Protein AF-A0A4V1V6T9-F1 (afdb_monomer_lite)

Sequence (163 aa):
MADGAGAAEPRPRLRERRVARPIAVYLFVLALVALVPAFIFSAVLLQRNNEAQERVVETLITGTARSVVQSVDREINANITTLKVLSTNPALLSGDLAGFHLQVSDALAGTGSFIYVLDNELYTVMSSRRDYVPGRQSRSADLETSDRALASTTPIVSNMVLG

pLDDT: mean 81.04, std 15.08, range [42.84, 96.06]

Structure (mmCIF, N/CA/C/O backbone):
data_AF-A0A4V1V6T9-F1
#
_entry.id   AF-A0A4V1V6T9-F1
#
loop_
_atom_site.group_PDB
_atom_site.id
_atom_site.type_symbol
_atom_site.label_atom_id
_atom_site.label_alt_id
_atom_site.label_comp_id
_atom_site.label_asym_id
_atom_site.label_entity_id
_atom_site.label_seq_id
_atom_site.pdbx_PDB_ins_code
_atom_site.Cartn_x
_atom_site.Cartn_y
_atom_site.Cartn_z
_atom_site.occupancy
_atom_site.B_iso_or_equiv
_atom_site.auth_seq_id
_atom_site.auth_comp_id
_atom_site.auth_asym_id
_atom_site.auth_atom_id
_atom_site.pdbx_PDB_model_num
ATOM 1 N N . MET A 1 1 ? 82.590 -17.828 -109.330 1.00 42.84 1 MET A N 1
ATOM 2 C CA . MET A 1 1 ? 82.531 -16.373 -109.061 1.00 42.84 1 MET A CA 1
ATOM 3 C C . MET A 1 1 ? 81.074 -16.040 -108.800 1.00 42.84 1 MET A C 1
ATOM 5 O O . MET A 1 1 ? 80.293 -16.287 -109.701 1.00 42.84 1 MET A O 1
ATOM 9 N N . ALA A 1 2 ? 80.587 -15.588 -107.652 1.00 44.84 2 ALA A N 1
ATOM 10 C CA . ALA A 1 2 ? 81.091 -15.276 -106.310 1.00 44.84 2 ALA A CA 1
ATOM 11 C C . ALA A 1 2 ? 79.871 -15.532 -105.380 1.00 44.84 2 ALA A C 1
ATOM 13 O O . ALA A 1 2 ? 78.741 -15.340 -105.818 1.00 44.84 2 ALA A O 1
ATOM 14 N N . ASP A 1 3 ? 79.992 -16.291 -104.296 1.00 47.94 3 ASP A N 1
ATOM 15 C CA . ASP A 1 3 ? 80.263 -15.841 -102.919 1.00 47.94 3 ASP A CA 1
ATOM 16 C C . ASP A 1 3 ? 79.315 -14.752 -102.368 1.00 47.94 3 ASP A C 1
ATOM 18 O O . ASP A 1 3 ? 79.067 -13.740 -103.020 1.00 47.94 3 ASP A O 1
ATOM 22 N N . GLY A 1 4 ? 78.805 -14.981 -101.152 1.00 48.47 4 GLY A N 1
ATOM 23 C CA . GLY A 1 4 ? 77.856 -14.119 -100.432 1.00 48.47 4 GLY A CA 1
ATOM 24 C C . GLY A 1 4 ? 76.679 -14.915 -99.850 1.00 48.47 4 GLY A C 1
ATOM 25 O O . GLY A 1 4 ? 75.593 -14.922 -100.414 1.00 48.47 4 GLY A O 1
ATOM 26 N N . ALA A 1 5 ? 76.870 -15.772 -98.844 1.00 51.09 5 ALA A N 1
ATOM 27 C CA . ALA A 1 5 ? 76.964 -15.402 -97.427 1.00 51.09 5 ALA A CA 1
ATOM 28 C C . ALA A 1 5 ? 75.777 -14.546 -96.948 1.00 51.09 5 ALA A C 1
ATOM 30 O O . ALA A 1 5 ? 75.651 -13.380 -97.309 1.00 51.09 5 ALA A O 1
ATOM 31 N N . GLY A 1 6 ? 74.939 -15.114 -96.076 1.00 47.31 6 GLY A N 1
ATOM 32 C CA . GLY A 1 6 ? 73.937 -14.335 -95.352 1.00 47.31 6 GLY A CA 1
ATOM 33 C C . GLY A 1 6 ? 72.730 -15.135 -94.899 1.00 47.31 6 GLY A C 1
ATOM 34 O O . GLY A 1 6 ? 71.621 -14.902 -95.364 1.00 47.31 6 GLY A O 1
ATOM 35 N N . ALA A 1 7 ? 72.946 -16.071 -93.976 1.00 56.88 7 ALA A N 1
ATOM 36 C CA . ALA A 1 7 ? 71.878 -16.678 -93.200 1.00 56.88 7 ALA A CA 1
ATOM 37 C C . ALA A 1 7 ? 71.013 -15.594 -92.533 1.00 56.88 7 ALA A C 1
ATOM 39 O O . ALA A 1 7 ? 71.512 -14.775 -91.762 1.00 56.88 7 ALA A O 1
ATOM 40 N N . ALA A 1 8 ? 69.710 -15.628 -92.784 1.00 52.50 8 ALA A N 1
ATOM 41 C CA . ALA A 1 8 ? 68.729 -14.938 -91.964 1.00 52.50 8 ALA A CA 1
ATOM 42 C C . ALA A 1 8 ? 67.614 -15.931 -91.640 1.00 52.50 8 ALA A C 1
ATOM 44 O O . ALA A 1 8 ? 66.571 -15.971 -92.288 1.00 52.50 8 ALA A O 1
ATOM 45 N N . GLU A 1 9 ? 67.872 -16.776 -90.641 1.00 61.50 9 GLU A N 1
ATOM 46 C CA . GLU A 1 9 ? 66.815 -17.548 -90.000 1.00 61.50 9 GLU A CA 1
ATOM 47 C C . GLU A 1 9 ? 65.715 -16.591 -89.511 1.00 61.50 9 GLU A C 1
ATOM 49 O O . GLU A 1 9 ? 66.020 -15.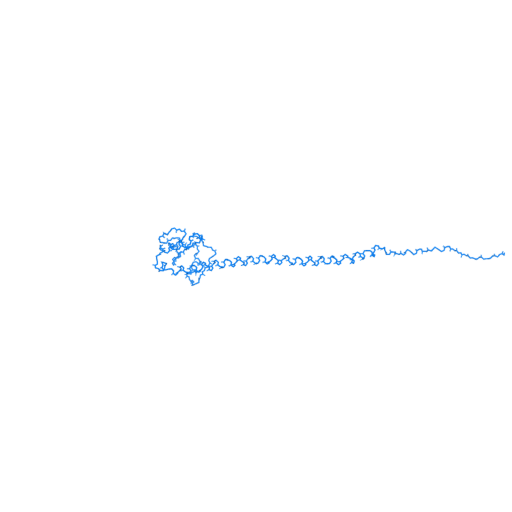556 -88.897 1.00 61.50 9 GLU A O 1
ATOM 54 N N . PRO A 1 10 ? 64.430 -16.905 -89.738 1.00 54.66 10 PRO A N 1
ATOM 55 C CA . PRO A 1 10 ? 63.348 -16.131 -89.164 1.00 54.66 10 PRO A CA 1
ATOM 56 C C . PRO A 1 10 ? 63.343 -16.373 -87.654 1.00 54.66 10 PRO A C 1
ATOM 58 O O . PRO A 1 10 ? 62.783 -17.350 -87.164 1.00 54.66 10 PRO A O 1
ATOM 61 N N . ARG A 1 11 ? 63.986 -15.474 -86.900 1.00 61.38 11 ARG A N 1
ATOM 62 C CA . ARG A 1 11 ? 63.924 -15.479 -85.436 1.00 61.38 11 ARG A CA 1
ATOM 63 C C . ARG A 1 11 ? 62.450 -15.444 -85.021 1.00 61.38 11 ARG A C 1
ATOM 65 O O . ARG A 1 11 ? 61.770 -14.460 -85.342 1.00 61.38 11 ARG A O 1
ATOM 72 N N . PRO A 1 12 ? 61.934 -16.463 -84.311 1.00 55.12 12 PRO A N 1
ATOM 73 C CA . PRO A 1 12 ? 60.575 -16.420 -83.813 1.00 55.12 12 PRO A CA 1
ATOM 74 C C . PRO A 1 12 ? 60.509 -15.259 -82.828 1.00 55.12 12 PRO A C 1
ATOM 76 O O . PRO A 1 12 ? 61.153 -15.266 -81.779 1.00 55.12 12 PRO A O 1
ATOM 79 N N . ARG A 1 13 ? 59.762 -14.214 -83.194 1.00 59.97 13 ARG A N 1
ATOM 80 C CA . ARG A 1 13 ? 59.414 -13.144 -82.265 1.00 59.97 13 ARG A CA 1
ATOM 81 C C . ARG A 1 13 ? 58.583 -13.803 -81.174 1.00 59.97 13 ARG A C 1
ATOM 83 O O . ARG A 1 13 ? 57.394 -14.048 -81.371 1.00 59.97 13 ARG A O 1
ATOM 90 N N . LEU A 1 14 ? 59.226 -14.134 -80.056 1.00 57.84 14 LEU A N 1
ATOM 91 C CA . LEU A 1 14 ? 58.565 -14.485 -78.810 1.00 57.84 14 LEU A CA 1
ATOM 92 C C . LEU A 1 14 ? 57.613 -13.333 -78.507 1.00 57.84 14 LEU A C 1
ATOM 94 O O . LEU A 1 14 ? 58.024 -12.266 -78.058 1.00 57.84 14 LEU A O 1
ATOM 98 N N . ARG A 1 15 ? 56.336 -13.520 -78.855 1.00 59.03 15 ARG A N 1
ATOM 99 C CA . ARG A 1 15 ? 55.255 -12.668 -78.382 1.00 59.03 15 ARG A CA 1
ATOM 100 C C . ARG A 1 15 ? 55.350 -12.746 -76.872 1.00 59.03 15 ARG A C 1
ATOM 102 O O . ARG A 1 15 ? 54.981 -13.765 -76.292 1.00 59.03 15 ARG A O 1
ATOM 109 N N . GLU A 1 16 ? 55.875 -11.692 -76.257 1.00 55.72 16 GLU A N 1
ATOM 110 C CA . GLU A 1 16 ? 55.694 -11.446 -74.840 1.00 55.72 16 GLU A CA 1
ATOM 111 C C . GLU A 1 16 ? 54.201 -11.563 -74.586 1.00 55.72 16 GLU A C 1
ATOM 113 O O . GLU A 1 16 ? 53.401 -10.686 -74.928 1.00 55.72 16 GLU A O 1
ATOM 118 N N . ARG A 1 17 ? 53.810 -12.698 -74.017 1.00 56.12 17 ARG A N 1
ATOM 119 C CA . ARG A 1 17 ? 52.513 -12.858 -73.403 1.00 56.12 17 ARG A CA 1
ATOM 120 C C . ARG A 1 17 ? 52.602 -11.987 -72.163 1.00 56.12 17 ARG A C 1
ATOM 122 O O . ARG A 1 17 ? 52.898 -12.477 -71.078 1.00 56.12 17 ARG A O 1
ATOM 129 N N . ARG A 1 18 ? 52.439 -10.669 -72.353 1.00 54.31 18 ARG A N 1
ATOM 130 C CA . ARG A 1 18 ? 52.201 -9.736 -71.261 1.00 54.31 18 ARG A CA 1
ATOM 131 C C . ARG A 1 18 ? 51.106 -10.405 -70.466 1.00 54.31 18 ARG A C 1
ATOM 133 O O . ARG A 1 18 ? 50.020 -10.641 -70.999 1.00 54.31 18 ARG A O 1
ATOM 140 N N . VAL A 1 19 ? 51.437 -10.809 -69.247 1.00 57.81 19 VAL A N 1
ATOM 141 C CA . VAL A 1 19 ? 50.450 -11.252 -68.279 1.00 57.81 19 VAL A CA 1
ATOM 142 C C . VAL A 1 19 ? 49.636 -9.998 -68.023 1.00 57.81 19 VAL A C 1
ATOM 144 O O . VAL A 1 19 ? 49.972 -9.177 -67.175 1.00 57.81 19 VAL A O 1
ATOM 147 N N . ALA A 1 20 ? 48.649 -9.771 -68.889 1.00 52.66 20 ALA A N 1
ATOM 148 C CA . ALA A 1 20 ? 47.678 -8.726 -68.740 1.00 52.66 20 ALA A CA 1
ATOM 149 C C . ALA A 1 20 ? 47.041 -9.065 -67.409 1.00 52.66 20 ALA A C 1
ATOM 151 O O . ALA A 1 20 ? 46.297 -10.042 -67.325 1.00 52.66 20 ALA A O 1
ATOM 152 N N . ARG A 1 21 ? 47.408 -8.330 -66.352 1.00 60.09 21 ARG A N 1
ATOM 153 C CA . ARG A 1 21 ? 46.577 -8.297 -65.159 1.00 60.09 21 ARG A CA 1
ATOM 154 C C . ARG A 1 21 ? 45.194 -7.995 -65.708 1.00 60.09 21 ARG A C 1
ATOM 156 O O . ARG A 1 21 ? 45.033 -6.927 -66.309 1.00 60.09 21 ARG A O 1
ATOM 163 N N . PRO A 1 22 ? 44.276 -8.974 -65.676 1.00 71.25 22 PRO A N 1
ATOM 164 C CA . PRO A 1 22 ? 43.053 -8.850 -66.431 1.00 71.25 22 PRO A CA 1
ATOM 165 C C . PRO A 1 22 ? 42.389 -7.596 -65.892 1.00 71.25 22 PRO A C 1
ATOM 167 O O . PRO A 1 22 ? 42.420 -7.360 -64.688 1.00 71.25 22 PRO A O 1
ATOM 170 N N . ILE A 1 23 ? 41.858 -6.757 -66.773 1.00 74.88 23 ILE A N 1
ATOM 171 C CA . ILE A 1 23 ? 41.164 -5.509 -66.419 1.00 74.88 23 ILE A CA 1
ATOM 172 C C . ILE A 1 23 ? 40.173 -5.739 -65.256 1.00 74.88 23 ILE A C 1
ATOM 174 O O . ILE A 1 23 ? 39.986 -4.868 -64.412 1.00 74.88 23 ILE A O 1
ATOM 178 N N . ALA A 1 24 ? 39.660 -6.968 -65.141 1.00 78.50 24 ALA A N 1
ATOM 179 C CA . ALA A 1 24 ? 38.980 -7.532 -63.981 1.00 78.50 24 ALA A CA 1
ATOM 180 C C . ALA A 1 24 ? 39.599 -7.195 -62.605 1.00 78.50 24 ALA A C 1
ATOM 182 O O . ALA A 1 24 ? 38.851 -6.857 -61.703 1.00 78.50 24 ALA A O 1
ATOM 183 N N . VAL A 1 25 ? 40.924 -7.236 -62.415 1.00 83.69 25 VAL A N 1
ATOM 184 C CA . VAL A 1 25 ? 41.586 -6.897 -61.137 1.00 83.69 25 VAL A CA 1
ATOM 185 C C . VAL A 1 25 ? 41.407 -5.417 -60.804 1.00 83.69 25 VAL A C 1
ATOM 187 O O . VAL A 1 25 ? 41.088 -5.081 -59.670 1.00 83.69 25 VAL A O 1
ATOM 190 N N . TYR A 1 26 ? 41.573 -4.530 -61.786 1.00 84.06 26 TYR A N 1
ATOM 191 C CA . TYR A 1 26 ? 41.384 -3.092 -61.581 1.00 84.06 26 TYR A CA 1
ATOM 192 C C . TYR A 1 26 ? 39.911 -2.750 -61.331 1.00 84.06 26 TYR A C 1
ATOM 194 O O . TYR A 1 26 ? 39.616 -1.966 -60.434 1.00 84.06 26 TYR A O 1
ATOM 202 N N . LEU A 1 27 ? 38.987 -3.390 -62.057 1.00 85.31 27 LEU A N 1
ATOM 203 C CA . LEU A 1 27 ? 37.545 -3.259 -61.820 1.00 85.31 27 LEU A CA 1
ATOM 204 C C . LEU A 1 27 ? 37.131 -3.808 -60.449 1.00 85.31 27 LEU A C 1
ATOM 206 O O . LEU A 1 27 ? 36.298 -3.207 -59.780 1.00 85.31 27 LEU A O 1
ATOM 210 N N . PHE A 1 28 ? 37.737 -4.908 -60.004 1.00 87.62 28 PHE A N 1
ATOM 211 C CA . PHE A 1 28 ? 37.476 -5.498 -58.693 1.00 87.62 28 PHE A CA 1
ATOM 212 C C . PHE A 1 28 ? 37.970 -4.601 -57.553 1.00 87.62 28 PHE A C 1
ATOM 214 O O . PHE A 1 28 ? 37.249 -4.388 -56.584 1.00 87.62 28 PHE A O 1
ATOM 221 N N . VAL A 1 29 ? 39.167 -4.019 -57.685 1.00 90.69 29 VAL A N 1
ATOM 222 C CA . VAL A 1 29 ? 39.685 -3.037 -56.718 1.00 90.69 29 VAL A CA 1
ATOM 223 C C . VAL A 1 29 ? 38.802 -1.790 -56.688 1.00 90.69 29 VAL A C 1
ATOM 225 O O . VAL A 1 29 ? 38.469 -1.315 -55.607 1.00 90.69 29 VAL A O 1
ATOM 228 N N . LEU A 1 30 ? 38.371 -1.288 -57.849 1.00 86.50 30 LEU A N 1
ATOM 229 C CA . LEU A 1 30 ? 37.459 -0.145 -57.932 1.00 86.50 30 LEU A CA 1
ATOM 230 C C . LEU A 1 30 ? 36.116 -0.443 -57.249 1.00 86.50 30 LEU A C 1
ATOM 232 O O . LEU A 1 30 ? 35.627 0.375 -56.472 1.00 86.50 30 LEU A O 1
ATOM 236 N N . ALA A 1 31 ? 35.554 -1.629 -57.494 1.00 87.62 31 ALA A N 1
ATOM 237 C CA . ALA A 1 31 ? 34.338 -2.085 -56.836 1.00 87.62 31 ALA A CA 1
ATOM 238 C C . ALA A 1 31 ? 34.531 -2.172 -55.317 1.00 87.62 31 ALA A C 1
ATOM 240 O O . ALA A 1 31 ? 33.704 -1.651 -54.580 1.00 87.62 31 ALA A O 1
ATOM 241 N N . LEU A 1 32 ? 35.641 -2.744 -54.835 1.00 91.56 32 LEU A N 1
ATOM 242 C CA . LEU A 1 32 ? 35.946 -2.799 -53.402 1.00 91.56 32 LEU A CA 1
ATOM 243 C C . LEU A 1 32 ? 36.050 -1.405 -52.775 1.00 91.56 32 LEU A C 1
ATOM 245 O O . LEU A 1 32 ? 35.448 -1.169 -51.733 1.00 91.56 32 LEU A O 1
ATOM 249 N N . VAL A 1 33 ? 36.761 -0.472 -53.409 1.00 93.69 33 VAL A N 1
ATOM 250 C CA . VAL A 1 33 ? 36.912 0.904 -52.904 1.00 93.69 33 VAL A CA 1
ATOM 251 C C . VAL A 1 33 ? 35.567 1.630 -52.835 1.00 93.69 33 VAL A C 1
ATOM 253 O O . VAL A 1 33 ? 35.341 2.394 -51.901 1.00 93.69 33 VAL A O 1
ATOM 256 N N . ALA A 1 34 ? 34.657 1.371 -53.777 1.00 88.75 34 ALA A N 1
ATOM 257 C CA . ALA A 1 34 ? 33.315 1.947 -53.761 1.00 88.75 34 ALA A CA 1
ATOM 258 C C . ALA A 1 34 ? 32.383 1.278 -52.730 1.00 88.75 34 ALA A C 1
ATOM 260 O O . ALA A 1 34 ? 31.558 1.948 -52.112 1.00 88.75 34 ALA A O 1
ATOM 261 N N . LEU A 1 35 ? 32.505 -0.038 -52.539 1.00 91.31 35 LEU A N 1
ATOM 262 C CA . LEU A 1 35 ? 31.549 -0.850 -51.783 1.00 91.31 35 LEU A CA 1
ATOM 263 C C . LEU A 1 35 ? 31.902 -0.948 -50.287 1.00 91.31 35 LEU A C 1
ATOM 265 O O . LEU A 1 35 ? 31.022 -0.852 -49.433 1.00 91.31 35 LEU A O 1
ATOM 269 N N . VAL A 1 36 ? 33.186 -1.107 -49.951 1.00 94.25 36 VAL A N 1
ATOM 270 C CA . VAL A 1 36 ? 33.665 -1.295 -48.567 1.00 94.25 36 VAL A CA 1
ATOM 271 C C . VAL A 1 36 ? 33.252 -0.151 -47.631 1.00 94.25 36 VAL A C 1
ATOM 273 O O . VAL A 1 36 ? 32.750 -0.453 -46.547 1.00 94.25 36 VAL A O 1
ATOM 276 N N . PRO A 1 37 ? 33.371 1.141 -48.002 1.00 89.19 37 PRO A N 1
ATOM 277 C CA . PRO A 1 37 ? 32.952 2.235 -47.127 1.00 89.19 37 PRO A CA 1
ATOM 278 C C . PRO A 1 37 ? 31.457 2.191 -46.789 1.00 89.19 37 PRO A C 1
ATOM 280 O O . PRO A 1 37 ? 31.081 2.461 -45.650 1.00 89.19 37 PRO A O 1
ATOM 283 N N . ALA A 1 38 ? 30.610 1.795 -47.746 1.00 86.88 38 ALA A N 1
ATOM 284 C CA . ALA A 1 38 ? 29.171 1.651 -47.529 1.00 86.88 38 ALA A CA 1
ATOM 28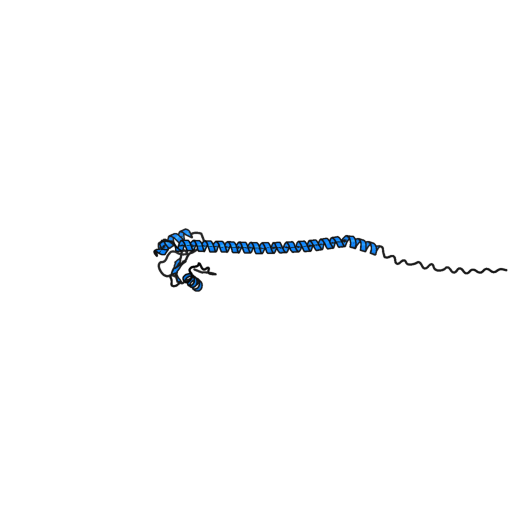5 C C . ALA A 1 38 ? 28.856 0.503 -46.555 1.00 86.88 38 ALA A C 1
ATOM 287 O O . ALA A 1 38 ? 28.023 0.663 -45.662 1.00 86.88 38 ALA A O 1
ATOM 288 N N . PHE A 1 39 ? 29.565 -0.626 -46.670 1.00 90.25 39 PHE A N 1
ATOM 289 C CA . PHE A 1 39 ? 29.437 -1.746 -45.734 1.00 90.25 39 PHE A CA 1
ATOM 290 C C . PHE A 1 39 ? 29.905 -1.388 -44.321 1.00 90.25 39 PHE A C 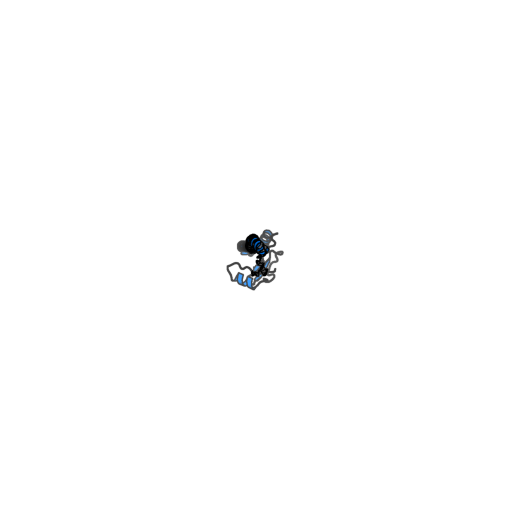1
ATOM 292 O O . PHE A 1 39 ? 29.211 -1.704 -43.357 1.00 90.25 39 PHE A O 1
ATOM 299 N N . ILE A 1 40 ? 31.034 -0.684 -44.189 1.00 91.12 40 ILE A N 1
ATOM 300 C CA . ILE A 1 40 ? 31.527 -0.196 -42.893 1.00 91.12 40 ILE A CA 1
ATOM 301 C C . ILE A 1 40 ? 30.499 0.747 -42.264 1.00 91.12 40 ILE A C 1
ATOM 303 O O . ILE A 1 40 ? 30.140 0.580 -41.101 1.00 91.12 40 ILE A O 1
ATOM 307 N N . PHE A 1 41 ? 29.984 1.706 -43.034 1.00 86.00 41 PHE A N 1
ATOM 308 C CA . PHE A 1 41 ? 28.984 2.654 -42.550 1.00 86.00 41 PHE A CA 1
ATOM 309 C C . PHE A 1 41 ? 27.692 1.954 -42.104 1.00 86.00 41 PHE A C 1
ATOM 311 O O . PHE A 1 41 ? 27.165 2.255 -41.035 1.00 86.00 41 PHE A O 1
ATOM 318 N N . SER A 1 42 ? 27.218 0.971 -42.875 1.00 85.88 42 SER A N 1
ATOM 319 C CA . SER A 1 42 ? 26.046 0.162 -42.528 1.00 85.88 42 SER A CA 1
ATOM 320 C C . SER A 1 42 ? 26.265 -0.664 -41.256 1.00 85.88 42 SER A C 1
ATOM 322 O O . SER A 1 42 ? 25.398 -0.666 -40.385 1.00 85.88 42 SER A O 1
ATOM 324 N N . ALA A 1 43 ? 27.433 -1.295 -41.093 1.00 82.06 43 ALA A N 1
ATOM 325 C CA . ALA A 1 43 ? 27.774 -2.056 -39.891 1.00 82.06 43 ALA A CA 1
ATOM 326 C C . ALA A 1 43 ? 27.861 -1.161 -38.642 1.00 82.06 43 ALA A C 1
ATOM 328 O O . ALA A 1 43 ? 27.309 -1.506 -37.598 1.00 82.06 43 ALA A O 1
ATOM 329 N N . VAL A 1 44 ? 28.487 0.017 -38.758 1.00 81.69 44 VAL A N 1
ATOM 330 C CA . VAL A 1 44 ? 28.564 1.010 -37.671 1.00 81.69 44 VAL A CA 1
ATOM 331 C C . VAL A 1 44 ? 27.172 1.522 -37.296 1.00 81.69 44 VAL A C 1
ATOM 333 O O . VAL A 1 44 ? 26.859 1.629 -36.110 1.00 81.69 44 VAL A O 1
ATOM 336 N N . LEU A 1 45 ? 26.316 1.808 -38.282 1.00 76.00 45 LEU A N 1
ATOM 337 C CA . LEU A 1 45 ? 24.931 2.211 -38.036 1.00 76.00 45 LEU A CA 1
ATOM 338 C C . LEU A 1 45 ? 24.125 1.106 -37.360 1.00 76.00 45 LEU A C 1
ATOM 340 O O . LEU A 1 45 ? 23.377 1.396 -36.432 1.00 76.00 45 LEU A O 1
ATOM 344 N N . LEU A 1 46 ? 24.290 -0.145 -37.786 1.00 74.56 46 LEU A N 1
ATOM 345 C CA . LEU A 1 46 ? 23.595 -1.281 -37.193 1.00 74.56 46 LEU A CA 1
ATOM 346 C C . LEU A 1 46 ? 24.036 -1.502 -35.740 1.00 74.56 46 LEU A C 1
ATOM 348 O O . LEU A 1 46 ? 23.189 -1.706 -34.875 1.00 74.56 46 LEU A O 1
ATOM 352 N N . GLN A 1 47 ? 25.333 -1.368 -35.447 1.00 68.88 47 GLN A N 1
ATOM 353 C CA . GLN A 1 47 ? 25.866 -1.454 -34.084 1.00 68.88 47 GLN A CA 1
ATOM 354 C C . GLN A 1 47 ? 25.330 -0.324 -33.191 1.00 68.88 47 GLN A C 1
ATOM 356 O O . GLN A 1 47 ? 24.852 -0.580 -32.087 1.00 68.88 47 GLN A O 1
ATOM 361 N N . ARG A 1 48 ? 25.320 0.919 -33.695 1.00 60.56 48 ARG A N 1
ATOM 362 C CA . ARG A 1 48 ? 24.746 2.079 -32.988 1.00 60.56 48 ARG A CA 1
ATOM 363 C C . ARG A 1 48 ? 23.236 1.962 -32.788 1.00 60.56 48 ARG A C 1
ATOM 365 O O . ARG A 1 48 ? 22.723 2.421 -31.771 1.00 60.56 48 ARG A O 1
ATOM 372 N N . ASN A 1 49 ? 22.523 1.367 -33.742 1.00 59.72 49 ASN A N 1
ATOM 373 C CA . ASN A 1 49 ? 21.083 1.153 -33.647 1.00 59.72 49 ASN A CA 1
ATOM 374 C C . ASN A 1 49 ? 20.739 0.063 -32.621 1.00 59.72 49 ASN A C 1
ATOM 376 O O . ASN A 1 49 ? 19.763 0.210 -31.893 1.00 59.72 49 ASN A O 1
ATOM 380 N N . ASN A 1 50 ? 21.573 -0.973 -32.501 1.00 58.31 50 ASN A N 1
ATOM 381 C CA . ASN A 1 50 ? 21.373 -2.053 -31.536 1.00 58.31 50 ASN A CA 1
ATOM 382 C C . ASN A 1 50 ? 21.526 -1.561 -30.080 1.00 58.31 50 ASN A C 1
ATOM 384 O O . ASN A 1 50 ? 20.670 -1.823 -29.239 1.00 58.31 50 ASN A O 1
ATOM 388 N N . GLU A 1 51 ? 22.528 -0.715 -29.805 1.00 57.34 51 GLU A N 1
ATOM 389 C CA . GLU A 1 51 ? 22.717 -0.083 -28.483 1.00 57.34 51 GLU A CA 1
ATOM 390 C C . GLU A 1 51 ? 21.570 0.862 -28.075 1.00 57.34 51 GLU A C 1
ATOM 392 O O . GLU A 1 51 ? 21.362 1.120 -26.887 1.00 57.34 51 GLU A O 1
ATOM 397 N N . ALA A 1 52 ? 20.839 1.417 -29.047 1.00 55.62 52 ALA A N 1
ATOM 398 C CA . ALA A 1 52 ? 19.699 2.291 -28.786 1.00 55.62 52 ALA A CA 1
ATOM 399 C C . ALA A 1 52 ? 18.431 1.504 -28.410 1.00 55.62 52 ALA A C 1
ATOM 401 O O . ALA A 1 52 ? 17.603 2.021 -27.662 1.00 55.62 52 ALA A O 1
ATOM 402 N N . GLN A 1 53 ? 18.280 0.262 -28.882 1.00 46.28 53 GLN A N 1
ATOM 403 C CA . GLN A 1 53 ? 17.113 -0.574 -28.581 1.00 46.28 53 GLN A CA 1
ATOM 404 C C . GLN A 1 53 ? 17.183 -1.180 -27.172 1.00 46.28 53 GLN A C 1
ATOM 406 O O . GLN A 1 53 ? 16.176 -1.204 -26.464 1.00 46.28 53 GLN A O 1
ATOM 411 N N . GLU A 1 54 ? 18.373 -1.582 -26.723 1.00 54.09 54 GLU A N 1
ATOM 412 C CA . GLU A 1 54 ? 18.571 -2.188 -25.399 1.00 54.09 54 GLU A CA 1
ATOM 413 C C . GLU A 1 54 ? 18.261 -1.201 -24.255 1.00 54.09 54 GLU A C 1
ATOM 415 O O . GLU A 1 54 ? 17.523 -1.523 -23.322 1.00 54.09 54 GLU A O 1
ATOM 420 N N . ARG A 1 55 ? 18.695 0.061 -24.390 1.00 53.88 55 ARG A N 1
ATOM 421 C CA . ARG A 1 55 ? 18.445 1.114 -23.385 1.00 53.88 55 ARG A CA 1
ATOM 422 C C . ARG A 1 55 ? 16.970 1.480 -23.239 1.00 53.88 55 ARG A C 1
ATOM 424 O O . ARG A 1 55 ? 16.542 1.858 -22.149 1.00 53.88 55 ARG A O 1
ATOM 431 N N . VAL A 1 56 ? 16.183 1.394 -24.314 1.00 56.78 56 VAL A N 1
ATOM 432 C CA . VAL A 1 56 ? 14.745 1.709 -24.273 1.00 56.78 56 VAL A CA 1
ATOM 433 C C . VAL A 1 56 ? 13.982 0.629 -23.507 1.00 56.78 56 VAL A C 1
ATOM 435 O O . VAL A 1 56 ? 13.140 0.960 -22.674 1.00 56.78 56 VAL A O 1
ATOM 438 N N . VAL A 1 57 ? 14.317 -0.648 -23.713 1.00 57.56 57 VAL A N 1
ATOM 439 C CA . VAL A 1 57 ? 13.684 -1.770 -23.000 1.00 57.56 57 VAL A CA 1
ATOM 440 C C . VAL A 1 57 ? 14.032 -1.747 -21.507 1.00 57.56 57 VAL A C 1
ATOM 442 O O . VAL A 1 57 ? 13.133 -1.842 -20.670 1.00 57.56 57 VAL A O 1
ATOM 445 N N . GLU A 1 58 ? 15.301 -1.526 -21.156 1.00 58.22 58 GLU A N 1
ATOM 446 C CA . GLU A 1 58 ? 15.739 -1.431 -19.756 1.00 58.22 58 GLU A CA 1
ATOM 447 C C . GLU A 1 58 ? 15.094 -0.240 -19.023 1.00 58.22 58 GLU A C 1
ATOM 449 O O . GLU A 1 58 ? 14.630 -0.369 -17.884 1.00 58.22 58 GLU A O 1
ATOM 454 N N . THR A 1 59 ? 14.986 0.911 -19.698 1.00 61.03 59 THR A N 1
ATOM 455 C CA . THR A 1 59 ? 14.355 2.116 -19.137 1.00 61.03 59 THR A CA 1
ATOM 456 C C . THR A 1 59 ? 12.858 1.915 -18.907 1.00 61.03 59 THR A C 1
ATOM 458 O O . THR A 1 59 ? 12.337 2.346 -17.877 1.00 61.03 59 THR A O 1
ATOM 461 N N . LEU A 1 60 ? 12.155 1.243 -19.823 1.00 61.47 60 LEU A N 1
ATOM 462 C CA . LEU A 1 60 ? 10.719 0.987 -19.693 1.00 61.47 60 LEU A CA 1
ATOM 463 C C . LEU A 1 60 ? 10.411 -0.016 -18.576 1.00 61.47 60 LEU A C 1
ATOM 465 O O . LEU A 1 60 ? 9.496 0.224 -17.785 1.00 61.47 60 LEU A O 1
ATOM 469 N N . ILE A 1 61 ? 11.190 -1.095 -18.455 1.00 63.72 61 ILE A N 1
ATOM 470 C CA . ILE A 1 61 ? 11.003 -2.096 -17.393 1.00 63.72 61 ILE A CA 1
ATOM 471 C C . ILE A 1 61 ? 11.329 -1.485 -16.023 1.00 63.72 61 ILE A C 1
ATOM 473 O O . ILE A 1 61 ? 10.521 -1.579 -15.098 1.00 63.72 61 ILE A O 1
ATOM 477 N N . THR A 1 62 ? 12.456 -0.777 -15.901 1.00 67.44 62 THR A N 1
ATOM 478 C CA . THR A 1 62 ? 12.872 -0.136 -14.640 1.00 67.44 62 THR A CA 1
ATOM 479 C C . THR A 1 62 ? 11.944 1.014 -14.249 1.00 67.44 62 THR A C 1
ATOM 481 O O . THR A 1 62 ? 11.606 1.175 -13.075 1.00 67.44 62 THR A O 1
ATOM 484 N N . GLY A 1 63 ? 11.505 1.812 -15.225 1.00 63.72 63 GLY A N 1
ATOM 485 C CA . GLY A 1 63 ? 10.551 2.898 -15.016 1.00 63.72 63 GLY A CA 1
ATOM 486 C C . GLY A 1 63 ? 9.199 2.382 -14.528 1.00 63.72 63 GLY A C 1
ATOM 487 O O . GLY A 1 63 ? 8.689 2.872 -13.524 1.00 63.72 63 GLY A O 1
ATOM 488 N N . THR A 1 64 ? 8.670 1.337 -15.171 1.00 70.31 64 THR A N 1
ATOM 489 C CA . THR A 1 64 ? 7.389 0.721 -14.790 1.00 70.31 64 THR A CA 1
ATOM 490 C C . THR A 1 64 ? 7.468 0.081 -13.406 1.00 70.31 64 THR A C 1
ATOM 492 O O . THR A 1 64 ? 6.609 0.341 -12.565 1.00 70.31 64 THR A O 1
ATOM 495 N N . ALA A 1 65 ? 8.524 -0.691 -13.124 1.00 75.81 65 ALA A N 1
ATOM 496 C CA . ALA A 1 65 ? 8.729 -1.294 -11.808 1.00 75.81 65 ALA A CA 1
ATOM 497 C C . ALA A 1 65 ? 8.807 -0.228 -10.702 1.00 75.81 65 ALA A C 1
ATOM 499 O O . ALA A 1 65 ? 8.154 -0.359 -9.667 1.00 75.81 65 ALA A O 1
ATOM 500 N N . ARG A 1 66 ? 9.533 0.875 -10.941 1.00 79.06 66 ARG A N 1
ATOM 501 C CA . ARG A 1 66 ? 9.618 1.999 -9.997 1.00 79.06 66 ARG A CA 1
ATOM 502 C C . ARG A 1 66 ? 8.258 2.651 -9.757 1.00 79.06 66 ARG A C 1
ATOM 504 O O . ARG A 1 66 ? 7.939 2.958 -8.613 1.00 79.06 66 ARG A O 1
ATOM 511 N N . SER A 1 67 ? 7.456 2.852 -10.801 1.00 80.75 67 SER A N 1
ATOM 512 C CA . SER A 1 67 ? 6.105 3.406 -10.659 1.00 80.75 67 SER A CA 1
ATOM 513 C C . SER A 1 67 ? 5.189 2.494 -9.844 1.00 80.75 67 SER A C 1
ATOM 515 O O . SER A 1 67 ? 4.452 2.999 -9.002 1.00 80.75 67 SER A O 1
ATOM 517 N N . VAL A 1 68 ? 5.261 1.173 -10.041 1.00 85.94 68 VAL A N 1
ATOM 518 C CA . VAL A 1 68 ? 4.483 0.204 -9.251 1.00 85.94 68 VAL A CA 1
ATOM 519 C C . VAL A 1 68 ? 4.888 0.251 -7.778 1.00 85.94 68 VAL A C 1
ATOM 521 O O . VAL A 1 68 ? 4.020 0.435 -6.930 1.00 85.94 68 VAL A O 1
ATOM 524 N N . VAL A 1 69 ? 6.190 0.173 -7.472 1.00 87.69 69 VAL A N 1
ATOM 525 C CA . VAL A 1 69 ? 6.697 0.270 -6.088 1.00 87.69 69 VAL A CA 1
ATOM 526 C C . VAL A 1 69 ? 6.236 1.569 -5.432 1.00 87.69 69 VAL A C 1
ATOM 528 O O . VAL A 1 69 ? 5.695 1.553 -4.333 1.00 87.69 69 VAL A O 1
ATOM 531 N N . GLN A 1 70 ? 6.350 2.694 -6.138 1.00 90.94 70 GLN A N 1
ATOM 532 C CA . GLN A 1 70 ? 5.941 3.985 -5.597 1.00 90.94 70 GLN A CA 1
ATOM 533 C C . GLN A 1 70 ? 4.426 4.079 -5.353 1.00 90.94 70 GLN A C 1
ATOM 535 O O . GLN A 1 70 ? 3.988 4.803 -4.461 1.00 90.94 70 GLN A O 1
ATOM 540 N N . SER A 1 71 ? 3.602 3.410 -6.159 1.00 90.44 71 SER A N 1
ATOM 541 C CA . SER A 1 71 ? 2.156 3.339 -5.921 1.00 90.44 71 SER A CA 1
ATOM 542 C C . SER A 1 71 ? 1.837 2.502 -4.684 1.00 90.44 71 SER A C 1
ATOM 544 O O . SER A 1 71 ? 1.072 2.961 -3.839 1.00 90.44 71 SER A O 1
ATOM 546 N N . VAL A 1 72 ? 2.492 1.347 -4.527 1.00 91.06 72 VAL A N 1
ATOM 547 C CA . VAL A 1 72 ? 2.353 0.484 -3.342 1.00 91.06 72 VAL A CA 1
ATOM 548 C C . VAL A 1 72 ? 2.785 1.221 -2.071 1.00 91.06 72 VAL A C 1
ATOM 550 O O . VAL A 1 72 ? 2.040 1.249 -1.095 1.00 91.06 72 VAL A O 1
ATOM 553 N N . ASP A 1 73 ? 3.934 1.902 -2.089 1.00 90.94 73 ASP A N 1
ATOM 554 C CA . ASP A 1 73 ? 4.420 2.673 -0.937 1.00 90.94 73 ASP A CA 1
ATOM 555 C C . ASP A 1 73 ? 3.435 3.771 -0.519 1.00 90.94 73 ASP A C 1
ATOM 557 O O . ASP A 1 73 ? 3.225 4.019 0.671 1.00 90.94 73 ASP A O 1
ATOM 561 N N . ARG A 1 74 ? 2.811 4.453 -1.486 1.00 92.00 74 ARG A N 1
ATOM 562 C CA . ARG A 1 74 ? 1.798 5.476 -1.194 1.00 92.00 74 ARG A CA 1
ATOM 563 C C . ARG A 1 74 ? 0.556 4.867 -0.556 1.00 92.00 74 ARG A C 1
ATOM 565 O O . ARG A 1 74 ? 0.045 5.435 0.405 1.00 92.00 74 ARG A O 1
ATOM 572 N N . GLU A 1 75 ? 0.093 3.732 -1.066 1.00 91.38 75 GLU A N 1
ATOM 573 C CA . GLU A 1 75 ? -1.078 3.032 -0.539 1.00 91.38 75 GLU A CA 1
ATOM 574 C C . GLU A 1 75 ? -0.839 2.528 0.892 1.00 91.38 75 GLU A C 1
ATOM 576 O O . GLU A 1 75 ? -1.648 2.784 1.785 1.00 91.38 75 GLU A O 1
ATOM 581 N N . ILE A 1 76 ? 0.325 1.924 1.155 1.00 92.62 76 ILE A N 1
ATOM 582 C CA . ILE A 1 76 ? 0.732 1.500 2.503 1.00 92.62 76 ILE A CA 1
ATOM 583 C C . ILE A 1 76 ? 0.748 2.696 3.465 1.00 92.62 76 ILE A C 1
ATOM 585 O O . ILE A 1 76 ? 0.168 2.631 4.550 1.00 92.62 76 ILE A O 1
ATOM 589 N N . ASN A 1 77 ? 1.366 3.813 3.073 1.00 93.81 77 ASN A N 1
ATOM 590 C CA . ASN A 1 77 ? 1.439 5.008 3.920 1.00 93.81 77 ASN A CA 1
ATOM 591 C C . ASN A 1 77 ? 0.064 5.655 4.169 1.00 93.81 77 ASN A C 1
ATOM 593 O O . ASN A 1 77 ? -0.189 6.173 5.264 1.00 93.81 77 ASN A O 1
ATOM 597 N N . ALA A 1 78 ? -0.841 5.607 3.189 1.00 91.88 78 ALA A N 1
ATOM 598 C CA . ALA A 1 78 ? -2.219 6.064 3.349 1.00 91.88 78 ALA A CA 1
ATOM 599 C C . ALA A 1 78 ? -2.983 5.195 4.365 1.00 91.88 78 ALA A C 1
ATOM 601 O O . ALA A 1 78 ? -3.640 5.729 5.265 1.00 91.88 78 ALA A O 1
ATOM 602 N N . ASN A 1 79 ? -2.826 3.871 4.293 1.00 91.69 79 ASN A N 1
ATOM 603 C CA . ASN A 1 79 ? -3.427 2.938 5.248 1.00 91.69 79 ASN A CA 1
ATOM 604 C C . ASN A 1 79 ? -2.863 3.127 6.663 1.00 91.69 79 ASN A C 1
ATOM 606 O O . ASN A 1 79 ? -3.632 3.193 7.620 1.00 91.69 79 ASN A O 1
ATOM 610 N N . ILE A 1 80 ? -1.546 3.312 6.805 1.00 93.25 80 ILE A N 1
ATOM 611 C CA . ILE A 1 80 ? -0.909 3.620 8.098 1.00 93.25 80 ILE A CA 1
ATOM 612 C C . ILE A 1 80 ? -1.488 4.903 8.701 1.00 93.25 80 ILE A C 1
ATOM 614 O O . ILE A 1 80 ? -1.809 4.946 9.889 1.00 93.25 80 ILE A O 1
ATOM 618 N N . THR A 1 81 ? -1.640 5.951 7.891 1.00 92.50 81 THR A N 1
ATOM 619 C CA . THR A 1 81 ? -2.203 7.230 8.346 1.00 92.50 81 THR A CA 1
ATOM 620 C C . THR A 1 81 ? -3.652 7.056 8.795 1.00 92.50 81 THR A C 1
ATOM 622 O O . THR A 1 81 ? -4.031 7.547 9.857 1.00 92.50 81 THR A O 1
ATOM 625 N N . THR A 1 82 ? -4.445 6.307 8.028 1.00 91.50 82 THR A N 1
ATOM 626 C CA . THR A 1 82 ? -5.838 5.983 8.362 1.00 91.50 82 THR A CA 1
ATOM 627 C C . THR A 1 82 ? -5.930 5.223 9.685 1.00 91.50 82 THR A C 1
ATOM 629 O O . THR A 1 82 ? -6.658 5.641 10.584 1.00 91.50 82 THR A O 1
ATOM 632 N N . LEU A 1 83 ? -5.132 4.165 9.863 1.00 92.19 83 LEU A N 1
ATOM 633 C CA . LEU A 1 83 ? -5.074 3.403 11.114 1.00 92.19 83 LEU A CA 1
ATOM 634 C C . LEU A 1 83 ? -4.630 4.270 12.294 1.00 92.19 83 LEU A C 1
ATOM 636 O O . LEU A 1 83 ? -5.181 4.141 13.383 1.00 92.19 83 LEU A O 1
ATOM 640 N N . LYS A 1 84 ? -3.689 5.197 12.086 1.00 91.75 84 LYS A N 1
ATOM 641 C CA . LYS A 1 84 ? -3.262 6.137 13.128 1.00 91.75 84 LYS A CA 1
ATOM 642 C C . LYS A 1 84 ? -4.405 7.051 13.563 1.00 91.75 84 LYS A C 1
ATOM 644 O O . LYS A 1 84 ? -4.621 7.207 14.761 1.00 91.75 84 LYS A O 1
ATOM 649 N N . VAL A 1 85 ? -5.168 7.602 12.621 1.00 92.31 85 VAL A N 1
ATOM 650 C CA . VAL A 1 85 ? -6.359 8.408 12.937 1.00 92.31 85 VAL A CA 1
ATOM 651 C C . VAL A 1 85 ? -7.387 7.570 13.700 1.00 92.31 85 VAL A C 1
ATOM 653 O O . VAL A 1 85 ? -7.855 7.982 14.761 1.00 92.31 85 VAL A O 1
ATOM 656 N N . LEU A 1 86 ? -7.682 6.361 13.224 1.00 91.69 86 LEU A N 1
ATOM 657 C CA . LEU A 1 86 ? -8.662 5.477 13.855 1.00 91.69 86 LEU A CA 1
ATOM 658 C C . LEU A 1 86 ? -8.236 4.993 15.245 1.00 91.69 86 LEU A C 1
ATOM 660 O O . LEU A 1 86 ? -9.083 4.887 16.127 1.00 91.69 86 LEU A O 1
ATOM 664 N N . SER A 1 87 ? -6.935 4.796 15.477 1.00 91.06 87 SER A N 1
ATOM 665 C CA . SER A 1 87 ? -6.389 4.453 16.799 1.00 91.06 87 SER A CA 1
ATOM 666 C C . SER A 1 87 ? -6.640 5.539 17.852 1.00 91.06 87 SER A C 1
ATOM 668 O O . SER A 1 87 ? -6.651 5.256 19.046 1.00 91.06 87 SER A O 1
ATOM 670 N N . THR A 1 88 ? -6.884 6.777 17.411 1.00 92.88 88 THR A N 1
ATOM 671 C CA . THR A 1 88 ? -7.205 7.921 18.277 1.00 92.88 88 THR A CA 1
ATOM 672 C C . THR A 1 88 ? -8.707 8.204 18.382 1.00 92.88 88 THR A C 1
ATOM 674 O O . THR A 1 88 ? -9.096 9.188 19.010 1.00 92.88 88 THR A O 1
ATOM 677 N N . ASN A 1 89 ? -9.567 7.374 17.776 1.00 93.88 89 ASN A N 1
ATOM 678 C CA . ASN A 1 89 ? -11.013 7.589 17.787 1.00 93.88 89 ASN A CA 1
ATOM 679 C C . ASN A 1 89 ? -11.581 7.442 19.221 1.00 93.88 89 ASN A C 1
ATOM 681 O O . ASN A 1 89 ? -11.360 6.410 19.859 1.00 93.88 89 ASN A O 1
ATOM 685 N N . PRO A 1 90 ? -12.363 8.416 19.728 1.00 93.75 90 PRO A N 1
ATOM 686 C CA . PRO A 1 90 ? -12.954 8.351 21.066 1.00 93.75 90 PRO A CA 1
ATOM 687 C C . PRO A 1 90 ? -13.811 7.106 21.340 1.00 93.75 90 PRO A C 1
ATOM 689 O O . PRO A 1 90 ? -13.801 6.605 22.465 1.00 93.75 90 PRO A O 1
ATOM 692 N N . ALA A 1 91 ? -14.535 6.584 20.343 1.00 93.50 91 ALA A N 1
ATOM 693 C CA . ALA A 1 91 ? -15.354 5.378 20.504 1.00 93.50 91 ALA A CA 1
ATOM 694 C C . ALA A 1 91 ? -14.482 4.144 20.788 1.00 93.50 91 ALA A C 1
ATOM 696 O O . ALA A 1 91 ? -14.790 3.346 21.668 1.00 93.50 91 ALA A O 1
ATOM 697 N N . LEU A 1 92 ? -13.324 4.048 20.125 1.00 93.19 92 LEU A N 1
ATOM 698 C CA . LEU A 1 92 ? -12.349 2.992 20.385 1.00 93.19 92 LEU A CA 1
ATOM 699 C C . LEU A 1 92 ? -11.737 3.129 21.788 1.00 93.19 92 LEU A C 1
ATOM 701 O O . LEU A 1 92 ? -11.657 2.151 22.526 1.00 93.19 92 LEU A O 1
ATOM 705 N N . LEU A 1 93 ? -11.353 4.348 22.180 1.00 93.38 93 LEU A N 1
ATOM 706 C CA . LEU A 1 93 ? -10.712 4.619 23.476 1.00 93.38 93 LEU A CA 1
ATOM 707 C C . LEU A 1 93 ? -11.653 4.441 24.676 1.00 93.38 93 LEU A C 1
ATOM 709 O O . LEU A 1 93 ? -11.205 4.091 25.764 1.00 93.38 93 LEU A O 1
ATOM 713 N N . SER A 1 94 ? -12.951 4.680 24.487 1.00 94.56 94 SER A N 1
ATOM 714 C CA . SER A 1 94 ? -13.981 4.465 25.512 1.00 94.56 94 SER A CA 1
ATOM 715 C C . SER A 1 94 ? -14.478 3.017 25.584 1.00 94.56 94 SER A C 1
ATOM 717 O O . SER A 1 94 ? -15.248 2.686 26.484 1.00 94.56 94 SER A O 1
ATOM 719 N N . GLY A 1 95 ? -14.033 2.148 24.668 1.00 91.81 95 GLY A N 1
ATOM 720 C CA . GLY A 1 95 ? -14.474 0.755 24.580 1.00 91.81 95 GLY A CA 1
ATOM 721 C C . GLY A 1 95 ? -15.843 0.563 23.916 1.00 91.81 95 GLY A C 1
ATOM 722 O O . GLY A 1 95 ? -16.355 -0.557 23.905 1.00 91.81 95 GLY A O 1
ATOM 723 N N . ASP A 1 96 ? -16.432 1.612 23.332 1.00 95.50 96 ASP A N 1
ATOM 724 C CA . ASP A 1 96 ? -17.652 1.520 22.523 1.00 95.50 96 ASP A CA 1
ATOM 725 C C . ASP A 1 96 ? -17.337 0.977 21.119 1.00 95.50 96 ASP A C 1
ATOM 727 O O . ASP A 1 96 ? -17.304 1.690 20.111 1.00 95.50 96 ASP A O 1
ATOM 731 N N . LEU A 1 97 ? -17.093 -0.334 21.054 1.00 94.94 97 LEU A N 1
ATOM 732 C CA . LEU A 1 97 ? -16.800 -1.030 19.800 1.00 94.94 97 LEU A CA 1
ATOM 733 C C . LEU A 1 97 ? -17.991 -1.039 18.830 1.00 94.94 97 LEU A C 1
ATOM 735 O O . LEU A 1 97 ? -17.779 -1.123 17.622 1.00 94.94 97 LEU A O 1
ATOM 739 N N . ALA A 1 98 ? -19.228 -0.923 19.327 1.00 95.19 98 ALA A N 1
ATOM 740 C CA . ALA A 1 98 ? -20.419 -0.863 18.482 1.00 95.19 98 ALA A CA 1
ATOM 741 C C . ALA A 1 98 ? -20.503 0.484 17.747 1.00 95.19 98 ALA A C 1
ATOM 743 O O . ALA A 1 98 ? -20.674 0.513 16.525 1.00 95.19 98 ALA A O 1
ATOM 744 N N . GLY A 1 99 ? -20.321 1.593 18.472 1.00 94.94 99 GLY A N 1
ATOM 745 C CA . GLY A 1 99 ? -20.251 2.931 17.889 1.00 94.94 99 GLY A CA 1
ATOM 746 C C . GLY A 1 99 ? -19.047 3.099 16.962 1.00 94.94 99 GLY A C 1
ATOM 747 O O . GLY A 1 99 ? -19.177 3.672 15.878 1.00 94.94 99 GLY A O 1
ATOM 748 N N . PHE A 1 100 ? -17.893 2.536 17.336 1.00 96.00 100 PHE A N 1
ATOM 749 C CA . PHE A 1 100 ? -16.711 2.512 16.474 1.00 96.00 100 PHE A CA 1
ATOM 750 C C . PHE A 1 100 ? -16.957 1.718 15.184 1.00 96.00 100 PHE A C 1
ATOM 752 O O . PHE A 1 100 ? -16.591 2.183 14.105 1.00 96.00 100 PHE A O 1
ATOM 759 N N . HIS A 1 101 ? -17.622 0.559 15.269 1.00 96.06 101 HIS A N 1
ATOM 760 C CA . HIS A 1 101 ? -17.961 -0.243 14.097 1.00 96.06 101 HIS A CA 1
ATOM 761 C C . HIS A 1 101 ? -18.820 0.521 13.096 1.00 96.06 101 HIS A C 1
ATOM 763 O O . HIS A 1 101 ? -18.474 0.533 11.919 1.00 96.06 101 HIS A O 1
ATOM 769 N N . LEU A 1 102 ? -19.883 1.189 13.548 1.00 94.56 102 LEU A N 1
ATOM 770 C CA . LEU A 1 102 ? -20.741 1.975 12.658 1.00 94.56 102 LEU A CA 1
ATOM 771 C C . LEU A 1 102 ? -19.939 3.050 11.913 1.00 94.56 102 LEU A C 1
ATOM 773 O O . LEU A 1 102 ? -19.998 3.126 10.690 1.00 94.56 102 LEU A O 1
ATOM 777 N N . GLN A 1 103 ? -19.116 3.819 12.634 1.00 92.88 103 GLN A N 1
ATOM 778 C CA . GLN A 1 103 ? -18.301 4.877 12.026 1.00 92.88 103 GLN A CA 1
ATOM 779 C C . GLN A 1 103 ? -17.301 4.336 10.997 1.00 92.88 103 GLN A C 1
ATOM 781 O O . GLN A 1 103 ? -17.135 4.922 9.928 1.00 92.88 103 GLN A O 1
ATOM 786 N N . VAL A 1 104 ? -16.612 3.238 11.315 1.00 94.38 104 VAL A N 1
ATOM 787 C CA . VAL A 1 104 ? -15.585 2.663 10.436 1.00 94.38 104 VAL A CA 1
ATOM 788 C C . VAL A 1 104 ? -16.206 1.970 9.229 1.00 94.38 104 VAL A C 1
ATOM 790 O O . VAL A 1 104 ? -15.699 2.129 8.121 1.00 94.38 104 VAL A O 1
ATOM 793 N N . SER A 1 105 ? -17.291 1.223 9.417 1.00 93.62 105 SER A N 1
ATOM 794 C CA . SER A 1 105 ? -17.970 0.532 8.319 1.00 93.62 105 SER A CA 1
ATOM 795 C C . SER A 1 105 ? -18.566 1.514 7.317 1.00 93.62 105 SER A C 1
ATOM 797 O O . SER A 1 105 ? -18.412 1.302 6.116 1.00 93.62 105 SER A O 1
ATOM 799 N N . ASP A 1 106 ? -19.130 2.630 7.785 1.00 92.12 106 ASP A N 1
ATOM 800 C CA . ASP A 1 106 ? -19.596 3.703 6.903 1.00 92.12 106 ASP A CA 1
ATOM 801 C C . ASP A 1 106 ? -18.427 4.390 6.180 1.00 92.12 106 ASP A C 1
ATOM 803 O O . ASP A 1 106 ? -18.491 4.621 4.973 1.00 92.12 106 ASP A O 1
ATOM 807 N N . ALA A 1 107 ? -17.327 4.675 6.886 1.00 90.44 107 ALA A N 1
ATOM 808 C CA . ALA A 1 107 ? -16.156 5.330 6.299 1.00 90.44 107 ALA A CA 1
ATOM 809 C C . ALA A 1 107 ? -15.426 4.465 5.255 1.00 90.44 107 ALA A C 1
ATOM 811 O O . ALA A 1 107 ? -14.830 4.999 4.320 1.00 90.44 107 ALA A O 1
ATOM 812 N N . LEU A 1 108 ? -15.453 3.139 5.414 1.00 90.62 108 LEU A N 1
ATOM 813 C CA . LEU A 1 108 ? -14.801 2.188 4.510 1.00 90.62 108 LEU A CA 1
ATOM 814 C C . LEU A 1 108 ? -15.741 1.618 3.443 1.00 90.62 108 LEU A C 1
ATOM 816 O O . LEU A 1 108 ? -15.285 0.865 2.574 1.00 90.62 108 LEU A O 1
ATOM 820 N N . ALA A 1 109 ? -17.027 1.970 3.467 1.00 90.06 109 ALA A N 1
ATOM 821 C CA . ALA A 1 109 ? -18.002 1.487 2.501 1.00 90.06 109 ALA A CA 1
ATOM 822 C C . ALA A 1 109 ? -17.540 1.772 1.059 1.00 90.06 109 ALA A C 1
ATOM 824 O O . ALA A 1 109 ? -17.196 2.893 0.693 1.00 90.06 109 ALA A O 1
ATOM 825 N N . GLY A 1 110 ? -17.502 0.727 0.227 1.00 87.62 110 GLY A N 1
ATOM 826 C CA . GLY A 1 110 ? -17.092 0.827 -1.179 1.00 87.62 110 GLY A CA 1
ATOM 827 C C . GLY A 1 110 ? -15.581 0.921 -1.432 1.00 87.62 110 GLY A C 1
ATOM 828 O O . GLY A 1 110 ? -15.177 0.867 -2.590 1.00 87.62 110 GLY A O 1
ATOM 829 N N . THR A 1 111 ? -14.738 0.999 -0.395 1.00 88.00 111 THR A N 1
ATOM 830 C CA . THR A 1 111 ? -13.267 1.025 -0.558 1.00 88.00 111 THR A CA 1
ATOM 831 C C . THR A 1 111 ? -12.667 -0.355 -0.838 1.00 88.00 111 THR A C 1
ATOM 833 O O . THR A 1 111 ? -11.569 -0.451 -1.373 1.00 88.00 111 THR A O 1
ATOM 836 N N . GLY A 1 112 ? -13.375 -1.429 -0.465 1.00 86.88 112 GLY A N 1
ATOM 837 C CA . GLY A 1 112 ? -12.843 -2.797 -0.484 1.00 86.88 112 GLY A CA 1
ATOM 838 C C . GLY A 1 112 ? -11.848 -3.097 0.646 1.00 86.88 112 GLY A C 1
ATOM 839 O O . GLY A 1 112 ? -11.353 -4.220 0.727 1.00 86.88 112 GLY A O 1
ATOM 840 N N . SER A 1 113 ? -11.586 -2.124 1.524 1.00 88.50 113 SER A N 1
ATOM 841 C CA . SER A 1 113 ? -10.706 -2.254 2.683 1.00 88.50 113 SER A CA 1
ATOM 842 C C . SER A 1 113 ? -11.496 -2.581 3.944 1.00 88.50 113 SER A C 1
ATOM 844 O O . SER A 1 113 ? -12.606 -2.091 4.156 1.00 88.50 113 SER A O 1
ATOM 846 N N . PHE A 1 114 ? -10.890 -3.382 4.816 1.00 91.00 114 PHE A N 1
ATOM 847 C CA . PHE A 1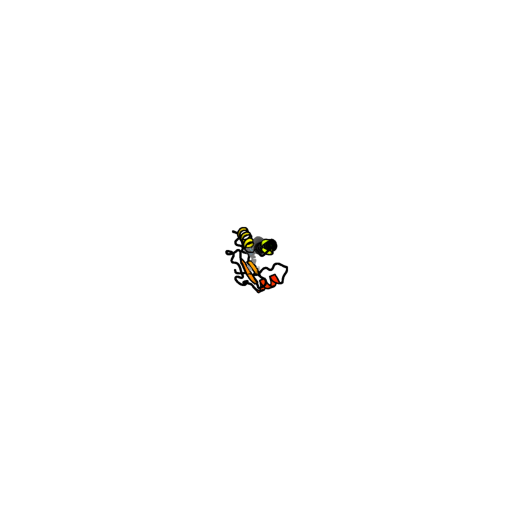 114 ? -11.483 -3.790 6.084 1.00 91.00 114 PHE A CA 1
ATOM 848 C C . PHE A 1 114 ? -10.505 -3.568 7.226 1.00 91.00 114 PHE A C 1
ATOM 850 O O . PHE A 1 114 ? -9.289 -3.647 7.049 1.00 91.00 114 PHE A O 1
ATOM 857 N N . ILE A 1 115 ? -11.050 -3.312 8.410 1.00 92.12 115 ILE A N 1
ATOM 858 C CA . ILE A 1 115 ? -10.282 -3.111 9.632 1.00 92.12 115 ILE A CA 1
ATOM 859 C C . ILE A 1 115 ? -10.696 -4.150 10.659 1.00 92.12 115 ILE A C 1
ATOM 861 O O . ILE A 1 115 ? -11.865 -4.527 10.761 1.00 92.12 115 ILE A O 1
ATOM 865 N N . TYR A 1 116 ? -9.702 -4.592 11.420 1.00 92.56 116 TYR A N 1
ATOM 866 C CA . TYR A 1 116 ? -9.844 -5.527 12.519 1.00 92.56 116 TYR A CA 1
ATOM 867 C C . TYR A 1 116 ? -9.259 -4.888 13.774 1.00 92.56 116 TYR A C 1
ATOM 869 O O . TYR A 1 116 ? -8.180 -4.297 13.731 1.00 92.56 116 TYR A O 1
ATOM 877 N N . VAL A 1 117 ? -9.972 -5.018 14.887 1.00 93.31 117 VAL A N 1
ATOM 878 C CA . VAL A 1 117 ? -9.486 -4.640 16.214 1.00 93.31 117 VAL A CA 1
ATOM 879 C C . VAL A 1 117 ? -9.178 -5.922 16.961 1.00 93.31 117 VAL A C 1
ATOM 881 O O . VAL A 1 117 ? -10.036 -6.803 17.068 1.00 93.31 117 VAL A O 1
ATOM 884 N N . LEU A 1 118 ? -7.951 -6.020 17.459 1.00 92.94 118 LEU A N 1
ATOM 885 C CA . LEU A 1 118 ? -7.480 -7.141 18.258 1.00 92.94 118 LEU A CA 1
ATOM 886 C C . LEU A 1 118 ? -7.391 -6.725 19.727 1.00 92.94 118 LEU A C 1
ATOM 888 O O . LEU A 1 118 ? -7.086 -5.571 20.026 1.00 92.94 118 LEU A O 1
ATOM 892 N N . ASP A 1 119 ? -7.634 -7.663 20.635 1.00 92.50 119 ASP A N 1
ATOM 893 C CA . ASP A 1 119 ? -7.278 -7.493 22.041 1.00 92.50 119 ASP A CA 1
ATOM 894 C C . ASP A 1 119 ? -5.808 -7.871 22.316 1.00 92.50 119 ASP A C 1
ATOM 896 O O . ASP A 1 119 ? -5.077 -8.321 21.431 1.00 92.50 119 ASP A O 1
ATOM 900 N N . ASN A 1 120 ? -5.374 -7.712 23.570 1.00 90.88 120 ASN A N 1
ATOM 901 C CA . ASN A 1 120 ? -4.008 -8.031 24.008 1.00 90.88 120 ASN A CA 1
ATOM 902 C C . ASN A 1 120 ? -3.640 -9.521 23.869 1.00 90.88 120 ASN A C 1
ATOM 904 O O . ASN A 1 120 ? -2.466 -9.871 23.935 1.00 90.88 120 ASN A O 1
ATOM 908 N N . GLU A 1 121 ? -4.623 -10.407 23.703 1.00 91.50 121 GLU A N 1
ATOM 909 C CA . GLU A 1 121 ? -4.425 -11.847 23.499 1.00 91.50 121 GLU A CA 1
ATOM 910 C C . GLU A 1 121 ? -4.489 -12.231 22.007 1.00 91.50 121 GLU A C 1
ATOM 912 O O . GLU A 1 121 ? -4.427 -13.417 21.656 1.00 91.50 121 GLU A O 1
ATOM 917 N N . LEU A 1 122 ? -4.559 -11.225 21.125 1.00 92.38 122 LEU A N 1
ATOM 918 C CA . LEU A 1 122 ? -4.635 -11.342 19.670 1.00 92.38 122 LEU A CA 1
ATOM 919 C C . LEU A 1 122 ? -5.943 -11.962 19.167 1.00 92.38 122 LEU A C 1
ATOM 921 O O . LEU A 1 122 ? -5.977 -12.544 18.078 1.00 92.38 122 LEU A O 1
ATOM 925 N N . TYR A 1 123 ? -7.031 -11.838 19.929 1.00 93.50 123 TYR A N 1
ATOM 926 C CA . TYR A 1 123 ? -8.372 -12.165 19.451 1.00 93.50 123 TYR A CA 1
ATOM 927 C C . TYR A 1 123 ? -9.008 -10.964 18.774 1.00 93.50 123 TYR A C 1
ATOM 929 O O . TYR A 1 123 ? -8.980 -9.852 19.295 1.00 93.50 123 TYR A O 1
ATOM 937 N N . THR A 1 124 ? -9.644 -11.205 17.631 1.00 93.00 124 THR A N 1
ATOM 938 C CA . THR A 1 124 ? -10.461 -10.190 16.970 1.00 93.00 124 THR A CA 1
ATOM 939 C C . THR A 1 124 ? -11.683 -9.907 17.827 1.00 93.00 124 THR A C 1
ATOM 941 O O . THR A 1 124 ? -12.474 -10.810 18.092 1.00 93.00 124 THR A O 1
ATOM 944 N N . VAL A 1 125 ? -11.844 -8.660 18.252 1.00 94.25 125 VAL A N 1
ATOM 945 C CA . VAL A 1 125 ? -13.013 -8.190 19.011 1.00 94.25 125 VAL A CA 1
ATOM 946 C C . VAL A 1 125 ? -13.974 -7.383 18.144 1.00 94.25 125 VAL A C 1
ATOM 948 O O . VAL A 1 125 ? -15.144 -7.236 18.482 1.00 94.25 125 VAL A O 1
ATOM 951 N N . MET A 1 126 ? -13.499 -6.875 17.005 1.00 93.88 126 MET A N 1
ATOM 952 C CA . MET A 1 126 ? -14.322 -6.173 16.026 1.00 93.88 126 MET A CA 1
ATOM 953 C C . MET A 1 126 ? -13.712 -6.305 14.627 1.00 93.88 126 MET A C 1
ATOM 955 O O . MET A 1 126 ? -12.493 -6.307 14.462 1.00 93.88 126 MET A O 1
ATOM 959 N N . SER A 1 127 ? -14.574 -6.436 13.621 1.00 92.44 127 SER A N 1
ATOM 960 C CA . SER A 1 127 ? -14.220 -6.431 12.204 1.00 92.44 127 SER A CA 1
ATOM 961 C C . SER A 1 127 ? -15.229 -5.575 11.454 1.00 92.44 127 SER A C 1
ATOM 963 O O . SER A 1 127 ? -16.421 -5.705 11.707 1.00 92.44 127 SER A O 1
ATOM 965 N N . SER A 1 128 ? -14.775 -4.737 10.521 1.00 92.94 128 SER A N 1
ATOM 966 C CA . SER A 1 128 ? -15.668 -3.954 9.650 1.00 92.94 128 SER A CA 1
ATOM 967 C C . SER A 1 128 ? -16.154 -4.742 8.429 1.00 92.94 128 SER A C 1
ATOM 969 O O . SER A 1 128 ? -16.887 -4.222 7.595 1.00 92.94 128 SER A O 1
ATOM 971 N N . ARG A 1 129 ? -15.713 -5.999 8.275 1.00 89.94 129 ARG A N 1
ATOM 972 C CA . ARG A 1 129 ? -16.069 -6.864 7.140 1.00 89.94 129 ARG A CA 1
ATOM 973 C C . ARG A 1 129 ? -17.460 -7.484 7.275 1.00 89.94 129 ARG A C 1
ATOM 975 O O . ARG A 1 129 ? -18.031 -7.944 6.289 1.00 89.94 129 ARG A O 1
ATOM 982 N N . ARG A 1 130 ? -17.964 -7.578 8.503 1.00 89.75 130 ARG A N 1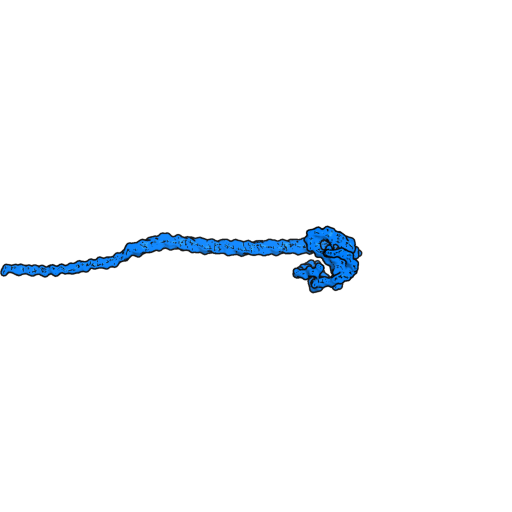
ATOM 983 C CA . ARG A 1 130 ? -19.221 -8.236 8.868 1.00 89.75 130 ARG A CA 1
ATOM 984 C C . ARG A 1 130 ? -19.921 -7.404 9.930 1.00 89.75 130 ARG A C 1
ATOM 986 O O . ARG A 1 130 ? -19.283 -6.579 10.573 1.00 89.75 130 ARG A O 1
ATOM 993 N N . ASP A 1 131 ? -21.202 -7.679 10.140 1.00 91.75 131 ASP A N 1
ATOM 994 C CA . ASP A 1 131 ? -21.956 -7.059 11.225 1.00 91.75 131 ASP A CA 1
ATOM 995 C C . ASP A 1 131 ? -21.272 -7.284 12.579 1.00 91.75 131 ASP A C 1
ATOM 997 O O . ASP A 1 131 ? -20.686 -8.341 12.843 1.00 91.75 131 ASP A O 1
ATOM 1001 N N . TYR A 1 132 ? -21.348 -6.276 13.449 1.00 93.31 132 TYR A N 1
ATOM 1002 C CA . TYR A 1 132 ? -20.690 -6.331 14.746 1.00 93.31 132 TYR A CA 1
ATOM 1003 C C . TYR A 1 132 ? -21.345 -7.365 15.652 1.00 93.31 132 TYR A C 1
ATOM 1005 O O . TYR A 1 132 ? -22.542 -7.317 15.937 1.00 93.31 132 TYR A O 1
ATOM 1013 N N . VAL A 1 133 ? -20.507 -8.270 16.150 1.00 92.44 133 VAL A N 1
ATOM 1014 C CA . VAL A 1 133 ? -20.854 -9.256 17.166 1.00 92.44 133 VAL A CA 1
ATOM 1015 C C . VAL A 1 133 ? -20.001 -8.966 18.400 1.00 92.44 133 VAL A C 1
ATOM 1017 O O . VAL A 1 133 ? -18.772 -8.998 18.284 1.00 92.44 133 VAL A O 1
ATOM 1020 N N . PRO A 1 134 ? -20.616 -8.694 19.567 1.00 91.62 134 PRO A N 1
ATOM 1021 C CA . PRO A 1 134 ? -19.881 -8.471 20.805 1.00 91.62 134 PRO A CA 1
ATOM 1022 C C . PRO A 1 134 ? -19.053 -9.691 21.228 1.00 91.62 134 PRO A C 1
ATOM 1024 O O . PRO A 1 134 ? -19.516 -10.828 21.143 1.00 91.62 134 PRO A O 1
ATOM 1027 N N . GLY A 1 135 ? -17.866 -9.435 21.782 1.00 90.94 135 GLY A N 1
ATOM 1028 C CA . GLY A 1 135 ? -16.995 -10.454 22.370 1.00 90.94 135 GLY A CA 1
ATOM 1029 C C . GLY A 1 135 ? -15.847 -10.905 21.464 1.00 90.94 135 GLY A C 1
ATOM 1030 O O . GLY A 1 135 ? -15.646 -10.396 20.364 1.00 90.94 135 GLY A O 1
ATOM 1031 N N . ARG A 1 136 ? -15.054 -11.860 21.965 1.00 92.56 136 ARG A N 1
ATOM 1032 C CA . ARG A 1 136 ? -13.921 -12.435 21.228 1.00 92.56 136 ARG A CA 1
ATOM 1033 C C . ARG A 1 136 ? -14.423 -13.324 20.100 1.00 92.56 136 ARG A C 1
ATOM 1035 O O . ARG A 1 136 ? -15.223 -14.229 20.322 1.00 92.56 136 ARG A O 1
ATOM 1042 N N . GLN A 1 137 ? -13.909 -13.074 18.906 1.00 88.94 137 GLN A N 1
ATOM 1043 C CA . GLN A 1 137 ? -14.188 -13.847 17.706 1.00 88.94 137 GLN A CA 1
ATOM 1044 C C . GLN A 1 137 ? -13.006 -14.786 17.419 1.00 88.94 137 GLN A C 1
ATOM 1046 O O . GLN A 1 137 ? -12.513 -15.486 18.303 1.00 88.94 137 GLN A O 1
ATOM 1051 N N . SER A 1 138 ? -12.538 -14.818 16.172 1.00 88.00 138 SER A N 1
ATOM 1052 C CA . SER A 1 138 ? -11.378 -15.612 15.774 1.00 88.00 138 SER A CA 1
ATOM 1053 C C . SER A 1 138 ? -10.071 -14.955 16.212 1.00 88.00 138 SER A C 1
ATOM 1055 O O . SER A 1 138 ? -9.951 -13.728 16.276 1.00 88.00 138 SER A O 1
ATOM 1057 N N . ARG A 1 139 ? -9.070 -15.790 16.487 1.00 88.81 139 ARG A N 1
ATOM 1058 C CA . ARG A 1 139 ? -7.701 -15.334 16.723 1.00 88.81 139 ARG A CA 1
ATOM 1059 C C . ARG A 1 139 ? -7.101 -14.762 15.434 1.00 88.81 139 ARG A C 1
ATOM 1061 O O . ARG A 1 139 ? -7.493 -15.192 14.350 1.00 88.81 139 ARG A O 1
ATOM 1068 N N . SER A 1 140 ? -6.177 -13.809 15.554 1.00 87.12 140 SER A N 1
ATOM 1069 C CA . SER A 1 140 ? -5.478 -13.220 14.408 1.00 87.12 140 SER A CA 1
ATOM 1070 C C . SER A 1 140 ? -4.865 -14.304 13.518 1.00 87.12 140 SER A C 1
ATOM 1072 O O . SER A 1 140 ? -4.249 -15.248 14.017 1.00 87.12 140 SER A O 1
ATOM 1074 N N . ALA A 1 141 ? -5.034 -14.161 12.202 1.00 84.81 141 ALA A N 1
ATOM 1075 C CA . ALA A 1 141 ? -4.492 -15.097 11.220 1.00 84.81 141 ALA A CA 1
ATOM 1076 C C . ALA A 1 141 ? -2.960 -15.038 11.117 1.00 84.81 141 ALA A C 1
ATOM 1078 O O . ALA A 1 141 ? -2.343 -16.003 10.676 1.00 84.81 141 ALA A O 1
ATOM 1079 N N . ASP A 1 142 ? -2.352 -13.930 11.548 1.00 88.19 142 ASP A N 1
ATOM 1080 C CA . ASP A 1 142 ? -0.903 -13.742 11.587 1.00 88.19 142 ASP A CA 1
ATOM 1081 C C . ASP A 1 142 ? -0.477 -13.332 13.001 1.00 88.19 142 ASP A C 1
ATOM 1083 O O . ASP A 1 142 ? -0.377 -12.149 13.344 1.00 88.19 142 ASP A O 1
ATOM 1087 N N . LEU A 1 143 ? -0.277 -14.341 13.850 1.00 86.75 143 LEU A N 1
ATOM 1088 C CA . LEU A 1 143 ? 0.117 -14.143 15.242 1.00 86.75 143 LEU A CA 1
ATOM 1089 C C . LEU A 1 143 ? 1.495 -13.501 15.366 1.00 86.75 143 LEU A C 1
ATOM 1091 O O . LEU A 1 143 ? 1.672 -12.658 16.234 1.00 86.75 143 LEU A O 1
ATOM 1095 N N . GLU A 1 144 ? 2.446 -13.868 14.506 1.00 89.38 144 GLU A N 1
ATOM 1096 C CA . GLU A 1 144 ? 3.816 -13.357 14.579 1.00 89.38 144 GLU A CA 1
ATOM 1097 C C . GLU A 1 144 ? 3.848 -11.851 14.314 1.00 89.38 144 GLU A C 1
ATOM 1099 O O . GLU A 1 144 ? 4.403 -11.085 15.105 1.00 89.38 144 GLU A O 1
ATOM 1104 N N . THR A 1 145 ? 3.209 -11.400 13.232 1.00 89.25 145 THR A N 1
ATOM 1105 C CA . THR A 1 145 ? 3.172 -9.970 12.920 1.00 89.25 145 THR A CA 1
ATOM 1106 C C . THR A 1 145 ? 2.350 -9.198 13.945 1.00 89.25 145 THR A C 1
ATOM 1108 O O . THR A 1 145 ? 2.740 -8.094 14.326 1.00 89.25 145 THR A O 1
ATOM 1111 N N . SER A 1 146 ? 1.243 -9.771 14.425 1.00 89.00 146 SER A N 1
ATOM 1112 C CA . SER A 1 146 ? 0.395 -9.102 15.417 1.00 89.00 146 SER A CA 1
ATOM 1113 C C . SER A 1 146 ? 1.100 -8.959 16.771 1.00 89.00 146 SER A C 1
ATOM 1115 O O . SER A 1 146 ? 1.022 -7.900 17.385 1.00 89.00 146 SER A O 1
ATOM 1117 N N . ASP A 1 147 ? 1.840 -9.980 17.209 1.00 90.56 147 ASP A N 1
ATOM 1118 C CA . ASP A 1 147 ? 2.633 -9.943 18.443 1.00 90.56 147 ASP A CA 1
ATOM 1119 C C . ASP A 1 147 ? 3.759 -8.904 18.348 1.00 90.56 147 ASP A C 1
ATOM 1121 O O . ASP A 1 147 ? 3.922 -8.049 19.220 1.00 90.56 147 ASP A O 1
ATOM 1125 N N . ARG A 1 148 ? 4.467 -8.874 17.211 1.00 89.38 148 ARG A N 1
ATOM 1126 C CA . ARG A 1 148 ? 5.463 -7.832 16.930 1.00 89.38 148 ARG A CA 1
ATOM 1127 C C . ARG A 1 148 ? 4.848 -6.434 16.912 1.00 89.38 148 ARG A C 1
ATOM 1129 O O . ARG A 1 148 ? 5.502 -5.492 17.352 1.00 89.38 148 ARG A O 1
ATOM 1136 N N . ALA A 1 149 ? 3.630 -6.287 16.393 1.00 89.00 149 ALA A N 1
ATOM 1137 C CA . ALA A 1 149 ? 2.938 -5.004 16.336 1.00 89.00 149 ALA A CA 1
ATOM 1138 C C . ALA A 1 149 ? 2.500 -4.531 17.728 1.00 89.00 149 ALA A C 1
ATOM 1140 O O . ALA A 1 149 ? 2.598 -3.341 18.000 1.00 89.00 149 ALA A O 1
ATOM 1141 N N . LEU A 1 150 ? 2.092 -5.440 18.622 1.00 87.81 150 LEU A N 1
ATOM 1142 C CA . LEU A 1 150 ? 1.823 -5.115 20.028 1.00 87.81 150 LEU A CA 1
ATOM 1143 C C . LEU A 1 150 ? 3.095 -4.724 20.791 1.00 87.81 150 LEU A C 1
ATOM 1145 O O . LEU A 1 150 ? 3.065 -3.815 21.618 1.00 87.81 150 LEU A O 1
ATOM 1149 N N . ALA A 1 151 ? 4.214 -5.397 20.516 1.00 88.50 151 ALA A N 1
ATOM 1150 C CA . ALA A 1 151 ? 5.503 -5.092 21.135 1.00 88.50 151 ALA A CA 1
ATOM 11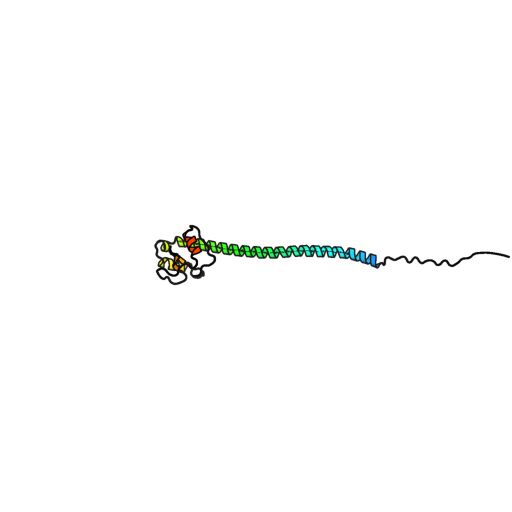51 C C . ALA A 1 151 ? 6.160 -3.813 20.577 1.00 88.50 151 ALA A C 1
ATOM 1153 O O . ALA A 1 151 ? 7.102 -3.287 21.174 1.00 88.50 151 ALA A O 1
ATOM 1154 N N . SER A 1 152 ? 5.691 -3.321 19.429 1.00 85.75 152 SER A N 1
ATOM 1155 C CA . SER A 1 152 ? 6.248 -2.169 18.726 1.00 85.75 152 SER A CA 1
ATOM 1156 C C . SER A 1 152 ? 5.393 -0.916 18.909 1.00 85.75 152 SER A C 1
ATOM 1158 O O . SER A 1 152 ? 4.173 -0.965 18.999 1.00 85.75 152 SER A O 1
ATOM 1160 N N . THR A 1 153 ? 6.035 0.250 18.887 1.00 80.50 153 THR A N 1
ATOM 1161 C CA . THR A 1 153 ? 5.352 1.551 18.776 1.00 80.50 153 THR A CA 1
ATOM 1162 C C . THR A 1 153 ? 5.252 2.041 17.330 1.00 80.50 153 THR A C 1
ATOM 1164 O O . THR A 1 153 ? 4.706 3.116 17.072 1.00 80.50 153 THR A O 1
ATOM 1167 N N . THR A 1 154 ? 5.788 1.272 16.377 1.00 84.88 154 THR A N 1
ATOM 1168 C CA . THR A 1 154 ? 5.756 1.578 14.946 1.00 84.88 154 THR A CA 1
ATOM 1169 C C . THR A 1 154 ? 4.806 0.646 14.189 1.00 84.88 154 THR A C 1
ATOM 1171 O O . THR A 1 154 ? 4.697 -0.532 14.538 1.00 84.88 154 THR A O 1
ATOM 1174 N N . PRO A 1 155 ? 4.134 1.142 13.132 1.00 87.81 155 PRO A N 1
ATOM 1175 C CA . PRO A 1 155 ? 3.306 0.311 12.263 1.00 87.81 155 PRO A CA 1
ATOM 1176 C C . PRO A 1 155 ? 4.119 -0.822 11.625 1.00 87.81 155 PRO A C 1
ATOM 1178 O O . PRO A 1 155 ? 5.226 -0.590 11.137 1.00 87.81 155 PRO A O 1
ATOM 1181 N N . ILE A 1 156 ? 3.548 -2.028 11.584 1.00 89.50 156 ILE A N 1
ATOM 1182 C CA . ILE A 1 156 ? 4.135 -3.196 10.917 1.00 89.50 156 ILE A CA 1
ATOM 1183 C C . ILE A 1 156 ? 3.215 -3.636 9.781 1.00 89.50 156 ILE A C 1
ATOM 1185 O O . ILE A 1 156 ? 1.997 -3.686 9.940 1.00 89.50 156 ILE A O 1
ATOM 1189 N N . VAL A 1 157 ? 3.811 -3.959 8.635 1.00 89.44 157 VAL A N 1
ATOM 1190 C CA . VAL A 1 157 ? 3.110 -4.465 7.452 1.00 89.44 157 VAL A CA 1
ATOM 1191 C C . VAL A 1 157 ? 3.380 -5.965 7.339 1.00 89.44 157 VAL A C 1
ATOM 1193 O O . VAL A 1 157 ? 4.538 -6.374 7.253 1.00 89.44 157 VAL A O 1
ATOM 1196 N N . SER A 1 158 ? 2.322 -6.779 7.369 1.00 86.69 158 SER A N 1
ATOM 1197 C CA . SER A 1 158 ? 2.404 -8.221 7.090 1.00 86.69 158 SER A CA 1
ATOM 1198 C C . SER A 1 158 ? 2.444 -8.474 5.581 1.00 86.69 158 SER A C 1
ATOM 1200 O O . SER A 1 158 ? 1.972 -7.657 4.791 1.00 86.69 158 SER A O 1
ATOM 1202 N N . ASN A 1 159 ? 2.967 -9.634 5.182 1.00 80.75 159 ASN A N 1
ATOM 1203 C CA . ASN A 1 159 ? 2.892 -10.109 3.803 1.00 80.75 159 ASN A CA 1
ATOM 1204 C C . ASN A 1 159 ? 1.443 -10.439 3.392 1.00 80.75 159 ASN A C 1
ATOM 1206 O O . ASN A 1 159 ? 1.027 -10.128 2.280 1.00 80.75 159 ASN A O 1
ATOM 1210 N N . MET A 1 160 ? 0.662 -11.060 4.286 1.00 74.06 160 MET A N 1
ATOM 1211 C CA . MET A 1 160 ? -0.744 -11.377 4.031 1.00 74.06 160 MET A CA 1
ATOM 1212 C C . MET A 1 160 ? -1.489 -11.658 5.337 1.00 74.06 160 MET A C 1
ATOM 1214 O O . MET A 1 160 ? -1.067 -12.493 6.132 1.00 74.06 160 MET A O 1
ATOM 1218 N N . VAL A 1 161 ? -2.652 -11.030 5.504 1.00 68.62 161 VAL A N 1
ATOM 1219 C CA . VAL A 1 161 ? -3.611 -11.353 6.567 1.00 68.62 161 VAL A CA 1
ATOM 1220 C C . VAL A 1 161 ? -4.925 -11.754 5.910 1.00 68.62 161 VAL A C 1
ATOM 1222 O O . VAL A 1 161 ? -5.463 -11.019 5.084 1.00 68.62 161 VAL A O 1
ATOM 1225 N N . LEU A 1 162 ? -5.431 -12.935 6.263 1.00 63.53 162 LEU A N 1
ATOM 1226 C CA . LEU A 1 162 ? -6.734 -13.432 5.822 1.00 63.53 162 LEU A CA 1
ATOM 1227 C C . LEU A 1 162 ? -7.723 -13.318 6.982 1.00 63.53 162 LEU A C 1
ATOM 1229 O O . LEU A 1 162 ? -7.405 -13.717 8.099 1.00 63.53 162 LEU A O 1
ATOM 1233 N N . GLY A 1 163 ? -8.921 -12.797 6.723 1.00 53.62 163 GLY A N 1
ATOM 1234 C CA . GLY A 1 163 ? -9.970 -12.636 7.733 1.00 53.62 163 GLY A CA 1
ATOM 1235 C C . GLY A 1 163 ? -11.361 -12.603 7.141 1.00 53.62 163 GLY A C 1
ATOM 1236 O O . GLY A 1 163 ? -11.483 -12.203 5.964 1.00 53.62 163 GLY A O 1
#

Foldseek 3Di:
DDDDDDDDDPDPPPPPPPPPPDVVVVVVVVCCVVVVVVVVVVVVVVVVVVVVVVVVVVCVVVVVVVVVVVVVVVVVVVVQVVVVVLVPDPCVVVVVLQVSLVVVLVVCPPVPDKDFDADPQQFTQDINVDHHDGDGDDGWPDPPQVVVCVVDPDDDDDPDTDD

Secondary structure (DSSP, 8-state):
----------------------HHHHHHHHHHHHHHHHHHHHHHHHHHHHHHHHHHHHHHHHHHHHHHHHHHHHHHHHHHHHHHHHHT-HHHHTT-HHHHHHHHHHHHTTT----EEE-TTSBEEEETTS---SS--SBPS-HHHHHHHHH-SS----S----

Radius of gyration: 46.15 Å; chains: 1; bounding box: 104×26×135 Å